Protein AF-A0A7V2NHW2-F1 (afdb_monomer_lite)

Secondary structure (DSSP, 8-state):
------TTB-TTS-B--GGGS-SEETTEE---SPP-----

Structure (mmCIF, N/CA/C/O backbone):
data_AF-A0A7V2NHW2-F1
#
_entry.id   AF-A0A7V2NHW2-F1
#
loop_
_atom_site.group_PDB
_atom_site.id
_atom_site.type_symbol
_atom_site.label_atom_id
_atom_site.label_alt_id
_atom_site.label_comp_id
_atom_site.label_asym_id
_atom_site.label_entity_id
_atom_site.label_seq_id
_atom_site.pdbx_PDB_ins_code
_atom_site.Cartn_x
_atom_site.Cartn_y
_atom_site.Cartn_z
_atom_site.occupancy
_atom_site.B_iso_or_equiv
_atom_site.auth_seq_id
_atom_site.auth_comp_id
_atom_site.auth_asym_id
_atom_site.auth_atom_id
_atom_site.pdbx_PDB_model_num
ATOM 1 N N . PHE A 1 1 ? 13.494 0.705 -2.033 1.00 48.03 1 PHE A N 1
ATOM 2 C CA . PHE A 1 1 ? 13.239 1.460 -0.786 1.00 48.03 1 PHE A CA 1
ATOM 3 C C . PHE A 1 1 ? 12.404 0.550 0.116 1.00 48.03 1 PHE A C 1
ATOM 5 O O . PHE A 1 1 ? 11.911 -0.432 -0.412 1.00 48.03 1 PHE A O 1
ATOM 12 N N . PHE A 1 2 ? 12.398 0.738 1.443 1.00 47.94 2 PHE A N 1
ATOM 13 C CA . PHE A 1 2 ? 11.537 -0.030 2.359 1.00 47.94 2 PHE A CA 1
ATOM 14 C C . PHE A 1 2 ? 10.392 0.884 2.794 1.00 47.94 2 PHE A C 1
ATOM 16 O O . PHE A 1 2 ? 10.624 1.955 3.363 1.00 47.94 2 PHE A O 1
ATOM 23 N N . PHE A 1 3 ? 9.162 0.470 2.542 1.00 56.81 3 PHE A N 1
ATOM 24 C CA . PHE A 1 3 ? 7.985 1.290 2.661 1.00 56.81 3 PHE A CA 1
ATOM 25 C C . PHE A 1 3 ? 7.747 1.181 4.126 1.00 56.81 3 PHE A C 1
ATOM 27 O O . PHE A 1 3 ? 7.606 0.083 4.682 1.00 56.81 3 PHE A O 1
ATOM 34 N N . LYS A 1 4 ? 7.808 2.329 4.779 1.00 61.88 4 LYS A N 1
ATOM 35 C CA . LYS A 1 4 ? 7.609 2.404 6.205 1.00 61.88 4 LYS A CA 1
ATOM 36 C C . LYS A 1 4 ? 6.163 1.992 6.455 1.00 61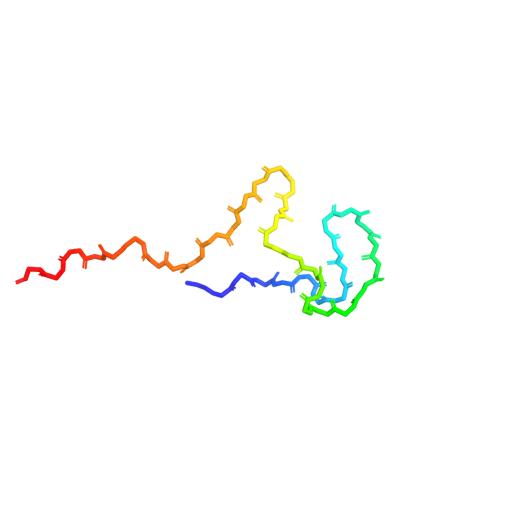.88 4 LYS A C 1
ATOM 38 O O . LYS A 1 4 ? 5.246 2.802 6.404 1.00 61.88 4 LYS A O 1
ATOM 43 N N . GLN A 1 5 ? 5.957 0.696 6.677 1.00 63.03 5 GLN A N 1
ATOM 44 C CA . GLN A 1 5 ? 4.713 0.167 7.190 1.00 63.03 5 GLN A CA 1
ATOM 45 C C . GLN A 1 5 ? 4.439 0.954 8.467 1.00 63.03 5 GLN A C 1
ATOM 47 O O . GLN A 1 5 ? 5.350 1.148 9.276 1.00 63.03 5 GLN A O 1
ATOM 52 N N . TRP A 1 6 ? 3.209 1.430 8.626 1.00 66.88 6 TRP A N 1
ATOM 53 C CA . TRP A 1 6 ? 2.742 2.361 9.660 1.00 66.88 6 TRP A CA 1
ATOM 54 C C . TRP A 1 6 ? 2.779 1.769 11.089 1.00 66.88 6 TRP A C 1
ATOM 56 O O . TRP A 1 6 ? 2.013 2.141 11.979 1.00 66.88 6 TRP A O 1
ATOM 66 N N . GLY A 1 7 ? 3.655 0.790 11.321 1.00 78.75 7 GLY A N 1
ATOM 67 C CA . GLY A 1 7 ? 3.726 -0.024 12.514 1.00 78.75 7 GLY A CA 1
ATOM 68 C C . GLY A 1 7 ? 2.419 -0.778 12.713 1.00 78.75 7 GLY A C 1
ATOM 69 O O . GLY A 1 7 ? 1.996 -1.576 11.874 1.00 78.75 7 GLY A O 1
ATOM 70 N N . GLY A 1 8 ? 1.790 -0.521 13.855 1.00 87.44 8 GLY A N 1
ATOM 71 C CA . GLY A 1 8 ? 0.530 -1.144 14.229 1.00 87.44 8 GLY A CA 1
ATOM 72 C C . GLY A 1 8 ? -0.708 -0.543 13.565 1.00 87.44 8 GLY A C 1
ATOM 73 O O . GLY A 1 8 ? -1.772 -1.121 13.723 1.00 87.44 8 GLY A O 1
ATOM 74 N N . TRP A 1 9 ? -0.636 0.560 12.823 1.00 83.19 9 TRP A N 1
ATOM 75 C CA . TRP A 1 9 ? -1.833 1.191 12.250 1.00 83.19 9 TRP A CA 1
ATOM 76 C C . TRP A 1 9 ? -2.085 0.761 10.800 1.00 83.19 9 TRP A C 1
ATOM 78 O O . TRP A 1 9 ? -1.171 0.750 9.981 1.00 83.19 9 TRP A O 1
ATOM 88 N N . GLY A 1 10 ? -3.320 0.369 10.486 1.00 82.31 10 GLY A N 1
ATOM 89 C CA . GLY A 1 10 ? -3.771 0.090 9.123 1.00 82.31 10 GLY A CA 1
ATOM 90 C C . GLY A 1 10 ? -4.182 1.363 8.380 1.00 82.31 10 GLY A C 1
ATOM 91 O O . GLY A 1 10 ? -4.420 2.403 8.990 1.00 82.31 10 GLY A O 1
ATOM 92 N N . ALA A 1 11 ? -4.322 1.273 7.054 1.00 78.19 11 ALA A N 1
ATOM 93 C CA . ALA A 1 11 ? -4.808 2.382 6.223 1.00 78.19 11 ALA A CA 1
ATOM 94 C C . ALA A 1 11 ? -6.259 2.799 6.525 1.00 78.19 11 ALA A C 1
ATOM 96 O O . ALA A 1 11 ? -6.690 3.869 6.113 1.00 78.19 11 ALA A O 1
ATOM 97 N N . ASP A 1 12 ? -6.999 1.959 7.249 1.00 84.19 12 ASP A N 1
ATOM 98 C CA . ASP A 1 12 ? -8.326 2.238 7.794 1.00 84.19 12 ASP A CA 1
ATOM 99 C C . ASP A 1 12 ? -8.282 2.929 9.169 1.00 84.19 12 ASP A C 1
ATOM 101 O O . ASP A 1 12 ? -9.311 3.051 9.829 1.00 84.19 12 ASP A O 1
ATOM 105 N N . GLY A 1 13 ? -7.096 3.327 9.641 1.00 84.00 13 GLY A N 1
ATOM 106 C CA . GLY A 1 13 ? -6.913 3.970 10.939 1.00 84.00 13 GLY A CA 1
ATOM 107 C C . GLY A 1 13 ? -7.132 3.032 12.124 1.00 84.00 13 GLY A C 1
ATOM 108 O O . GLY A 1 13 ? -7.322 3.508 13.236 1.00 84.00 13 GLY A O 1
ATOM 109 N N . LYS A 1 14 ? -7.116 1.706 11.930 1.00 87.31 14 LYS A N 1
ATOM 110 C CA . LYS A 1 14 ? -7.280 0.733 13.023 1.00 87.31 14 LYS A CA 1
ATOM 111 C C . LYS A 1 14 ? -5.947 0.125 13.438 1.00 87.31 14 LYS A C 1
ATOM 113 O O . LYS A 1 14 ? -5.127 -0.239 12.595 1.00 87.31 14 LYS A O 1
ATOM 118 N N . ARG A 1 15 ? -5.748 -0.041 14.748 1.00 88.44 15 ARG A N 1
ATOM 119 C CA . ARG A 1 15 ? -4.545 -0.667 15.304 1.00 88.44 15 ARG A CA 1
ATOM 120 C C . ARG A 1 15 ? -4.650 -2.196 15.262 1.00 88.44 15 ARG A C 1
ATOM 122 O O . ARG A 1 15 ? -5.602 -2.766 15.784 1.00 88.44 15 ARG A O 1
ATOM 129 N N . ARG A 1 16 ? -3.664 -2.863 14.661 1.00 88.25 16 ARG A N 1
ATOM 130 C CA . ARG A 1 16 ? -3.503 -4.323 14.564 1.00 88.25 16 ARG A CA 1
ATOM 131 C C . ARG A 1 16 ? -2.022 -4.702 14.631 1.00 88.25 16 ARG A C 1
ATOM 133 O O . ARG A 1 16 ? -1.139 -3.846 14.628 1.00 88.25 16 ARG A O 1
ATOM 140 N N . ALA A 1 17 ? -1.733 -5.999 14.673 1.00 85.56 17 ALA A N 1
ATOM 141 C CA . ALA A 1 17 ? -0.370 -6.484 14.495 1.00 85.56 17 ALA A CA 1
ATOM 142 C C . ALA A 1 17 ? 0.170 -6.096 13.107 1.00 85.56 17 ALA A C 1
ATOM 144 O O . ALA A 1 17 ? -0.556 -6.155 12.115 1.00 85.56 17 ALA A O 1
ATOM 145 N N . LYS A 1 18 ? 1.468 -5.781 13.029 1.00 80.25 18 LYS A N 1
ATOM 146 C CA . LYS A 1 18 ? 2.162 -5.376 11.793 1.00 80.25 18 LYS A CA 1
ATOM 147 C C . LYS A 1 18 ? 1.878 -6.323 10.614 1.00 80.25 18 LYS A C 1
ATOM 149 O O . LYS A 1 18 ? 1.578 -5.862 9.522 1.00 80.25 18 LYS A O 1
ATOM 154 N N . LYS A 1 19 ? 1.884 -7.642 10.856 1.00 78.88 19 LYS A N 1
ATOM 155 C CA . LYS A 1 19 ? 1.602 -8.686 9.848 1.00 78.88 19 LYS A CA 1
ATOM 156 C C . LYS A 1 19 ? 0.181 -8.614 9.263 1.00 78.88 19 LYS A C 1
ATOM 158 O O . LYS A 1 19 ? -0.020 -9.018 8.126 1.00 78.88 19 LYS A O 1
ATOM 163 N N . ALA A 1 20 ? -0.792 -8.120 10.030 1.00 81.94 20 ALA A N 1
ATOM 164 C CA . ALA A 1 20 ? -2.183 -7.990 9.594 1.00 81.94 20 ALA A CA 1
ATOM 165 C C . ALA A 1 20 ? -2.442 -6.693 8.809 1.00 81.94 20 ALA A C 1
ATOM 167 O O . ALA A 1 20 ? -3.423 -6.602 8.073 1.00 81.94 20 ALA A O 1
ATOM 168 N N . ASN A 1 21 ? -1.575 -5.688 8.954 1.00 80.38 21 ASN A N 1
ATOM 169 C CA . ASN A 1 21 ? -1.670 -4.451 8.193 1.00 80.38 21 ASN A CA 1
ATOM 170 C C . ASN A 1 21 ? -1.031 -4.680 6.825 1.00 80.38 21 ASN A C 1
ATOM 172 O O . ASN A 1 21 ? 0.188 -4.673 6.689 1.00 80.38 21 ASN A O 1
ATOM 176 N N . GLY A 1 22 ? -1.859 -4.945 5.817 1.00 77.38 22 GLY A N 1
ATOM 177 C CA . GLY A 1 22 ? -1.398 -5.189 4.454 1.00 77.38 22 GLY A CA 1
ATOM 178 C C . GLY A 1 22 ? -0.696 -3.987 3.807 1.00 77.38 22 GLY A C 1
ATOM 179 O O . GLY A 1 22 ? -0.396 -2.969 4.422 1.00 77.38 22 GLY A O 1
ATOM 180 N N . ARG A 1 23 ? -0.467 -4.112 2.504 1.00 78.44 23 ARG A N 1
ATOM 181 C CA . ARG A 1 23 ? 0.307 -3.181 1.663 1.00 78.44 23 ARG A CA 1
ATOM 182 C C . ARG A 1 23 ? -0.540 -2.131 0.923 1.00 78.44 23 ARG A C 1
ATOM 184 O O . ARG A 1 23 ? -0.052 -1.460 0.020 1.00 78.44 23 ARG A O 1
ATOM 191 N N . LYS A 1 24 ? -1.825 -1.998 1.276 1.00 75.81 24 LYS A N 1
ATOM 192 C CA . LYS A 1 24 ? -2.744 -1.005 0.696 1.00 75.81 24 LYS A CA 1
ATOM 193 C C . LYS A 1 24 ? -2.790 0.251 1.562 1.00 75.81 24 LYS A C 1
ATOM 195 O O . LYS A 1 24 ? -3.051 0.144 2.755 1.00 75.81 24 LYS A O 1
ATOM 200 N N . LEU A 1 25 ? -2.601 1.418 0.956 1.00 74.06 25 LEU A N 1
ATOM 201 C CA . LEU A 1 25 ? -2.715 2.734 1.583 1.00 74.06 25 LEU A CA 1
ATOM 202 C C . LEU A 1 25 ? -3.356 3.716 0.599 1.00 74.06 25 LEU A C 1
ATOM 204 O O . LEU A 1 25 ? -2.905 3.812 -0.540 1.00 74.06 25 LEU A O 1
ATOM 208 N N . ALA A 1 26 ? -4.382 4.452 1.045 1.00 73.62 26 ALA A N 1
ATOM 209 C CA . ALA A 1 26 ? -5.078 5.464 0.239 1.00 73.62 26 ALA A CA 1
ATOM 210 C C . ALA A 1 26 ? -5.524 4.942 -1.146 1.00 73.62 26 ALA A C 1
ATOM 212 O O . ALA A 1 26 ? -5.324 5.585 -2.170 1.00 73.62 26 ALA A O 1
ATOM 213 N N . GLY A 1 27 ? -6.065 3.720 -1.191 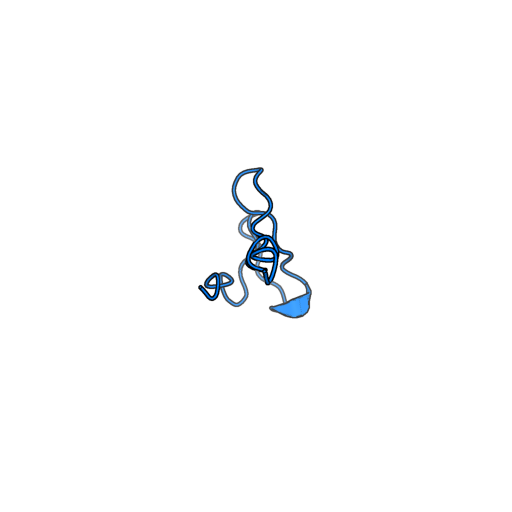1.00 76.81 27 GLY A N 1
ATOM 214 C CA . GLY A 1 27 ? -6.505 3.079 -2.437 1.00 76.81 27 GLY A CA 1
ATOM 215 C C . GLY A 1 27 ? -5.381 2.514 -3.316 1.00 76.81 27 GLY A C 1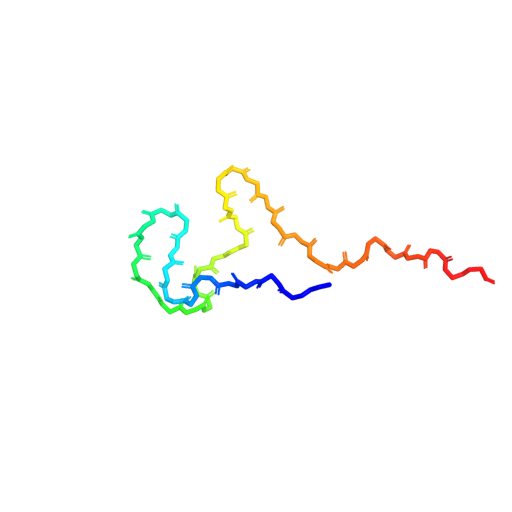
ATOM 216 O O . GLY A 1 27 ? -5.672 1.795 -4.268 1.00 76.81 27 GLY A O 1
ATOM 217 N N . ARG A 1 28 ? -4.106 2.750 -2.985 1.00 74.88 28 ARG A N 1
ATOM 218 C CA . ARG A 1 28 ? -2.949 2.245 -3.735 1.00 74.88 28 ARG A CA 1
ATOM 219 C C . ARG A 1 28 ? -2.285 1.068 -3.027 1.00 74.88 28 ARG A C 1
ATOM 221 O O . ARG A 1 28 ? -2.159 1.059 -1.805 1.00 74.88 28 ARG A O 1
ATOM 228 N N . THR A 1 29 ? -1.837 0.080 -3.797 1.00 77.44 29 THR A N 1
ATOM 229 C CA . THR A 1 29 ? -0.948 -0.979 -3.297 1.00 77.44 29 THR A CA 1
ATOM 230 C C . THR A 1 29 ? 0.499 -0.533 -3.469 1.00 77.44 29 THR A C 1
ATOM 232 O O . THR A 1 29 ? 0.873 -0.074 -4.546 1.00 77.44 29 THR A O 1
ATOM 235 N N . TRP A 1 30 ? 1.287 -0.636 -2.405 1.00 72.75 30 TRP A N 1
ATOM 236 C CA . TRP A 1 30 ? 2.703 -0.291 -2.402 1.00 72.75 30 TRP A CA 1
ATOM 237 C C . TRP A 1 30 ? 3.534 -1.566 -2.444 1.00 72.75 30 TRP A C 1
ATOM 239 O O . TRP A 1 30 ? 3.726 -2.225 -1.423 1.00 72.75 30 TRP A O 1
ATOM 249 N N . ASP A 1 31 ? 3.997 -1.895 -3.646 1.00 71.00 31 ASP A N 1
ATOM 250 C CA . ASP A 1 31 ? 4.892 -3.013 -3.913 1.00 71.00 31 ASP A CA 1
ATOM 251 C C . ASP A 1 31 ? 6.270 -2.445 -4.209 1.00 71.00 31 ASP A C 1
ATOM 253 O O . ASP A 1 31 ? 6.444 -1.672 -5.143 1.00 71.00 31 ASP A O 1
ATOM 257 N N . GLU A 1 32 ? 7.234 -2.765 -3.355 1.00 64.75 32 GLU A N 1
ATOM 258 C CA . GLU A 1 32 ? 8.589 -2.213 -3.439 1.00 64.75 32 GLU A CA 1
ATOM 259 C C . GLU A 1 32 ? 9.604 -3.165 -4.035 1.00 64.75 32 GLU A C 1
ATOM 261 O O . GLU A 1 32 ? 10.804 -2.873 -4.026 1.00 64.75 32 GLU A O 1
ATOM 266 N N . MET A 1 33 ? 9.152 -4.314 -4.535 1.00 66.25 33 MET A N 1
ATOM 267 C CA . MET A 1 33 ? 10.046 -5.076 -5.381 1.00 66.25 33 MET A CA 1
ATOM 268 C C . MET A 1 33 ? 10.342 -4.194 -6.593 1.00 66.25 33 MET A C 1
ATOM 270 O O . MET A 1 33 ? 9.387 -3.739 -7.228 1.00 66.25 33 MET A O 1
ATOM 274 N N . PRO A 1 34 ? 11.622 -3.887 -6.881 1.00 64.69 34 PRO A N 1
ATOM 275 C CA . PRO A 1 34 ? 11.943 -3.227 -8.131 1.00 64.69 34 PRO A CA 1
ATOM 276 C C . PRO A 1 34 ? 11.311 -4.067 -9.237 1.00 64.69 34 PRO A C 1
ATOM 278 O O . PRO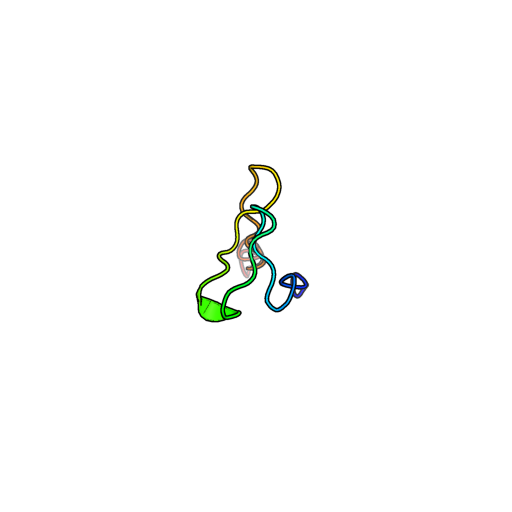 A 1 34 ? 11.409 -5.298 -9.196 1.00 64.69 34 PRO A O 1
ATOM 281 N N . GLU A 1 35 ? 10.636 -3.415 -10.190 1.00 67.12 35 GLU A N 1
ATOM 282 C CA . GLU A 1 35 ? 10.390 -4.048 -11.483 1.00 67.12 35 GLU A CA 1
ATOM 283 C C . GLU A 1 35 ? 11.739 -4.613 -11.883 1.00 67.12 35 GLU A C 1
ATOM 285 O O . GLU A 1 35 ? 12.714 -3.860 -11.900 1.00 67.12 35 GLU A O 1
ATOM 290 N N . THR A 1 36 ? 11.826 -5.939 -12.003 1.00 64.88 36 THR A N 1
ATOM 291 C CA . THR A 1 36 ? 13.059 -6.647 -12.331 1.00 64.88 36 THR A CA 1
ATOM 292 C C . THR A 1 36 ? 13.761 -5.840 -13.404 1.00 64.88 36 THR A C 1
ATOM 294 O O . THR A 1 36 ? 13.280 -5.809 -14.536 1.00 64.88 36 THR A O 1
ATOM 297 N N . ALA A 1 37 ? 14.833 -5.127 -13.037 1.00 63.16 37 ALA A N 1
ATOM 298 C CA . ALA A 1 37 ? 15.713 -4.537 -14.020 1.00 63.16 37 ALA A CA 1
ATOM 299 C C . ALA A 1 37 ? 16.136 -5.747 -14.832 1.00 63.16 37 ALA A C 1
ATOM 301 O O . ALA A 1 37 ? 16.736 -6.666 -14.269 1.00 63.16 37 ALA A O 1
ATOM 302 N N . ALA A 1 38 ? 15.647 -5.832 -16.069 1.00 61.09 38 ALA A N 1
ATOM 303 C CA . ALA A 1 38 ? 15.993 -6.915 -16.959 1.00 61.09 38 ALA A CA 1
ATOM 304 C C . ALA A 1 38 ? 17.520 -6.943 -16.965 1.00 61.09 38 ALA A C 1
ATOM 306 O O . ALA A 1 38 ? 18.149 -5.997 -17.437 1.00 61.09 38 ALA A O 1
ATOM 307 N N . TYR A 1 39 ? 18.094 -7.947 -16.302 1.00 57.41 39 TYR A N 1
ATOM 308 C CA . TYR A 1 39 ? 19.527 -8.165 -16.296 1.00 57.41 39 TYR A CA 1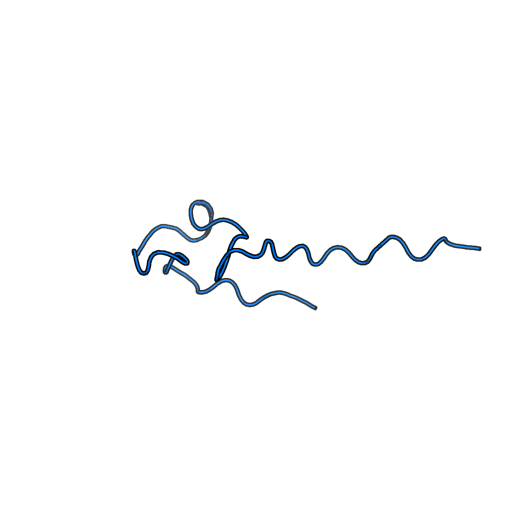
ATOM 309 C C . TYR A 1 39 ? 19.870 -8.545 -17.737 1.00 57.41 39 TYR A C 1
ATOM 311 O O . TYR A 1 39 ? 19.622 -9.676 -18.157 1.00 57.41 39 TYR A O 1
ATOM 319 N N . LEU A 1 40 ? 20.322 -7.550 -18.499 1.00 53.59 40 LEU A N 1
ATOM 320 C CA . LEU A 1 40 ? 21.158 -7.710 -19.685 1.00 53.59 40 LEU A CA 1
ATOM 321 C C . LEU A 1 40 ? 22.619 -7.681 -19.230 1.00 53.59 40 LEU A C 1
ATOM 323 O O . LEU A 1 40 ? 23.425 -8.388 -19.868 1.00 53.59 40 LEU A O 1
#

Foldseek 3Di:
DDDPQPQQAALVRDGHHSVPRAQDHPNDGDDPPPPPPPDD

Radius of gyration: 12.89 Å; chains: 1; bounding box: 30×14×35 Å

Sequence (40 aa):
FFFKQWGGWGADGKRRAKKANGRKLAGRTWDEMPETAA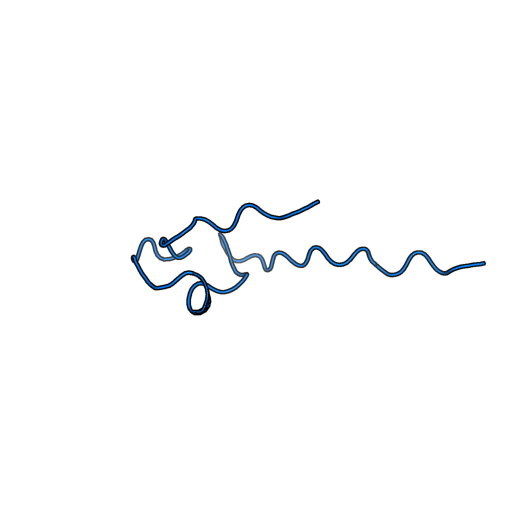YL

pLDDT: mean 72.72, std 10.92, range [47.94, 88.44]